Protein AF-A0A430BIL9-F1 (afdb_monomer_lite)

Structure (mmCIF, N/CA/C/O backbone):
data_AF-A0A430BIL9-F1
#
_entry.id   AF-A0A430BIL9-F1
#
loop_
_atom_site.group_PDB
_atom_site.id
_atom_site.type_symbol
_atom_site.label_atom_id
_atom_site.label_alt_id
_atom_site.label_comp_id
_atom_site.label_asym_id
_atom_site.label_entity_id
_atom_site.label_seq_id
_atom_site.pdbx_PDB_ins_code
_atom_site.Cartn_x
_atom_site.Cartn_y
_atom_site.Cartn_z
_atom_site.occupancy
_atom_site.B_iso_or_equiv
_atom_site.auth_seq_id
_atom_site.auth_comp_id
_atom_site.auth_asym_id
_atom_site.auth_atom_id
_atom_site.pdbx_PDB_model_num
ATOM 1 N N . MET A 1 1 ? -32.133 10.394 10.728 1.00 49.12 1 MET A N 1
ATOM 2 C CA . MET A 1 1 ? -31.495 11.342 11.664 1.00 49.12 1 MET A CA 1
ATOM 3 C C . MET A 1 1 ? -30.175 10.721 12.092 1.00 49.12 1 MET A C 1
ATOM 5 O O . MET A 1 1 ? -30.194 9.687 12.743 1.00 49.12 1 MET A O 1
ATOM 9 N N . VAL A 1 2 ? -29.055 11.244 11.590 1.00 48.09 2 VAL A N 1
ATOM 10 C CA . VAL A 1 2 ? -27.713 10.640 11.733 1.00 48.09 2 VAL A CA 1
ATOM 11 C C . VAL A 1 2 ? -27.031 11.103 13.033 1.00 48.09 2 VAL A C 1
ATOM 13 O O . VAL A 1 2 ? -26.170 10.407 13.558 1.00 48.09 2 VAL A O 1
ATOM 16 N N . GLU A 1 3 ? -27.486 12.216 13.622 1.00 38.22 3 GLU A N 1
ATOM 17 C CA . GLU A 1 3 ? -26.860 12.830 14.805 1.00 38.22 3 GLU A CA 1
ATOM 18 C C . GLU A 1 3 ? -27.062 12.043 16.112 1.00 38.22 3 GLU A C 1
ATOM 20 O O . GLU A 1 3 ? -26.228 12.127 17.008 1.00 38.22 3 GLU A O 1
ATOM 25 N N . GLY A 1 4 ? -28.112 11.221 16.222 1.00 45.34 4 GLY A N 1
ATOM 26 C CA . GLY A 1 4 ? -28.348 10.398 17.419 1.00 45.34 4 GLY A CA 1
ATOM 27 C C . GLY A 1 4 ? -27.495 9.124 17.488 1.00 45.34 4 GLY A C 1
ATOM 28 O O . GLY A 1 4 ? -27.175 8.656 18.575 1.00 45.34 4 GLY A O 1
ATOM 29 N N . ALA A 1 5 ? -27.095 8.571 16.337 1.00 49.19 5 ALA A N 1
ATOM 30 C CA . ALA A 1 5 ? -26.375 7.294 16.253 1.00 49.19 5 ALA A CA 1
ATOM 31 C C . ALA A 1 5 ? -24.854 7.425 16.469 1.00 49.19 5 ALA A C 1
ATOM 33 O O . ALA A 1 5 ? -24.168 6.425 16.657 1.00 49.19 5 ALA A O 1
ATOM 34 N N . LEU A 1 6 ? -24.332 8.655 16.433 1.00 51.66 6 LEU A N 1
ATOM 35 C CA . LEU A 1 6 ? -22.908 8.977 16.576 1.00 51.66 6 LEU A CA 1
ATOM 36 C C . LEU A 1 6 ? -22.601 9.765 17.856 1.00 51.66 6 LEU A C 1
ATOM 38 O O . LEU A 1 6 ? -21.456 10.164 18.065 1.00 51.66 6 LEU A O 1
ATOM 42 N N . HIS A 1 7 ? -23.597 9.995 18.719 1.00 68.50 7 HIS A N 1
ATOM 43 C CA . HIS A 1 7 ? -23.355 10.687 19.979 1.00 68.50 7 HIS A CA 1
ATOM 44 C C . HIS A 1 7 ? -22.424 9.829 20.859 1.00 68.50 7 HIS A C 1
ATOM 46 O O . HIS A 1 7 ? -22.706 8.639 21.039 1.00 68.50 7 HIS A O 1
ATOM 52 N N . PRO A 1 8 ? -21.337 10.387 21.429 1.00 62.31 8 PRO A N 1
ATOM 53 C CA . PRO A 1 8 ? -20.345 9.616 22.186 1.00 62.31 8 PRO A CA 1
ATOM 54 C C . PRO A 1 8 ? -20.953 8.766 23.307 1.00 62.31 8 PRO A C 1
ATOM 56 O O . PRO A 1 8 ? -20.526 7.641 23.550 1.00 62.31 8 PRO A O 1
ATOM 59 N N . GLU A 1 9 ? -22.003 9.278 23.945 1.00 66.62 9 GLU A N 1
ATOM 60 C CA . GLU A 1 9 ? -22.730 8.580 25.008 1.00 66.62 9 GLU A CA 1
ATOM 61 C C . GLU A 1 9 ? -23.534 7.375 24.496 1.00 66.62 9 GLU A C 1
ATOM 63 O O . GLU A 1 9 ? -23.560 6.328 25.144 1.00 66.62 9 GLU A O 1
ATOM 68 N N . ALA A 1 10 ? -24.130 7.479 23.303 1.00 72.69 10 ALA A N 1
ATOM 69 C CA . ALA A 1 10 ? -24.838 6.371 22.664 1.00 72.69 10 ALA A CA 1
ATOM 70 C C . ALA A 1 10 ? -23.858 5.264 22.240 1.00 72.69 10 ALA A C 1
ATOM 72 O O . ALA A 1 10 ? -24.112 4.081 22.468 1.00 72.69 10 ALA A O 1
ATOM 73 N N . LEU A 1 11 ? -22.692 5.647 21.710 1.00 67.62 11 LEU A N 1
ATOM 74 C CA . LEU A 1 11 ? -21.622 4.714 21.347 1.00 67.62 11 LEU A CA 1
ATOM 75 C C . LEU A 1 11 ? -21.013 4.017 22.575 1.00 67.62 11 LEU A C 1
ATOM 77 O O . LEU A 1 11 ? -20.744 2.817 22.527 1.00 67.62 11 LEU A O 1
ATOM 81 N N . ALA A 1 12 ? -20.852 4.729 23.694 1.00 72.19 12 ALA A N 1
ATOM 82 C CA . ALA A 1 12 ? -20.406 4.141 24.959 1.00 72.19 12 ALA A CA 1
ATOM 83 C C . ALA A 1 12 ? -21.422 3.135 25.531 1.00 72.19 12 ALA A C 1
ATOM 85 O O . ALA A 1 12 ? -21.031 2.127 26.125 1.00 72.19 12 ALA A O 1
ATOM 86 N N . GLY A 1 13 ? -22.722 3.383 25.333 1.00 76.44 13 GLY A N 1
ATOM 87 C CA . GLY A 1 13 ? -23.791 2.436 25.659 1.00 76.44 13 GLY A CA 1
ATOM 88 C C . GLY A 1 13 ? -23.660 1.124 24.889 1.00 76.44 13 GLY A C 1
ATOM 89 O O . GLY A 1 13 ? -23.559 0.064 25.505 1.00 76.44 13 GLY A O 1
ATOM 90 N N . VAL A 1 14 ? -23.544 1.209 23.562 1.00 77.50 14 VAL A N 1
ATOM 91 C CA . VAL A 1 14 ? -23.362 0.044 22.678 1.00 77.50 14 VAL A CA 1
ATOM 92 C C . VAL A 1 14 ? -22.088 -0.729 23.021 1.00 77.50 14 VAL A C 1
ATOM 94 O O . VAL A 1 14 ? -22.108 -1.957 23.091 1.00 77.50 14 VAL A O 1
ATOM 97 N N . ALA A 1 15 ? -20.980 -0.030 23.289 1.00 75.56 15 ALA A N 1
ATOM 98 C CA . ALA A 1 15 ? -19.722 -0.681 23.642 1.00 75.56 15 ALA A CA 1
ATOM 99 C C . ALA A 1 15 ? -19.831 -1.491 24.943 1.00 75.56 15 ALA A C 1
ATOM 101 O O . ALA A 1 15 ? -19.320 -2.606 25.030 1.00 75.56 15 ALA A O 1
ATOM 102 N N . ARG A 1 16 ? -20.537 -0.951 25.942 1.00 75.81 16 ARG A N 1
ATOM 103 C CA . ARG A 1 16 ? -20.774 -1.612 27.231 1.00 75.81 16 ARG A CA 1
ATOM 104 C C . ARG A 1 16 ? -21.700 -2.823 27.101 1.00 75.81 16 ARG A C 1
ATOM 106 O O . ARG A 1 16 ? -21.449 -3.835 27.748 1.00 75.81 16 ARG A O 1
ATOM 113 N N . GLU A 1 17 ? -22.727 -2.745 26.260 1.00 81.31 17 GLU A N 1
ATOM 114 C CA . GLU A 1 17 ? -23.640 -3.864 25.978 1.00 81.31 17 GLU A CA 1
ATOM 115 C C . GLU A 1 17 ? -22.965 -4.986 25.174 1.00 81.31 17 GLU A C 1
ATOM 117 O O . GLU A 1 17 ? -23.207 -6.163 25.433 1.00 81.31 17 GLU A O 1
ATOM 122 N N . GLY A 1 18 ? -22.058 -4.639 24.255 1.00 78.69 18 GLY A N 1
ATOM 123 C CA . GLY A 1 18 ? -21.275 -5.589 23.456 1.00 78.69 18 GLY A CA 1
ATOM 124 C C . GLY A 1 18 ? -20.126 -6.279 24.207 1.00 78.69 18 GLY A C 1
ATOM 125 O O . GLY A 1 18 ? -19.435 -7.130 23.639 1.00 78.69 18 GLY A O 1
ATOM 126 N N . GLY A 1 19 ? -19.904 -5.934 25.478 1.00 80.25 19 GLY A N 1
ATOM 127 C CA . GLY A 1 19 ? -18.901 -6.557 26.337 1.00 80.25 19 GLY A CA 1
ATOM 128 C C . GLY A 1 19 ? -17.451 -6.248 25.943 1.00 80.25 19 GLY A C 1
ATOM 129 O O . GLY A 1 19 ? -17.152 -5.314 25.201 1.00 80.25 19 GLY A O 1
ATOM 130 N N . ALA A 1 20 ? -16.512 -7.043 26.465 1.00 74.56 20 ALA A N 1
ATOM 131 C CA . ALA A 1 20 ? -15.078 -6.733 26.417 1.00 74.56 20 ALA A CA 1
ATOM 132 C C . ALA A 1 20 ? -14.517 -6.528 24.995 1.00 74.56 20 ALA A C 1
ATOM 134 O O . ALA A 1 20 ? -13.673 -5.660 24.790 1.00 74.56 20 ALA A O 1
ATOM 135 N N . ALA A 1 21 ? -15.004 -7.279 24.001 1.00 70.94 21 ALA A N 1
ATOM 136 C CA . ALA A 1 21 ? -14.563 -7.135 22.612 1.00 70.94 21 ALA A CA 1
ATOM 137 C C . ALA A 1 21 ? -14.924 -5.758 22.024 1.00 70.94 21 ALA A C 1
ATOM 139 O O . ALA A 1 21 ? -14.111 -5.140 21.340 1.00 70.94 21 ALA A O 1
ATOM 140 N N . TRP A 1 22 ? -16.116 -5.251 22.340 1.00 72.94 22 TRP A N 1
ATOM 141 C CA . TRP A 1 22 ? -16.588 -3.950 21.870 1.00 72.94 22 TRP A CA 1
ATOM 142 C C . TRP A 1 22 ? -15.951 -2.783 22.627 1.00 72.94 22 TRP A C 1
ATOM 144 O O . TRP A 1 22 ? -15.640 -1.759 22.020 1.00 72.94 22 TRP A O 1
ATOM 154 N N . ILE A 1 23 ? -15.680 -2.954 23.922 1.00 72.12 23 ILE A N 1
ATOM 155 C CA . ILE A 1 23 ? -14.921 -1.983 24.726 1.00 72.12 23 ILE A CA 1
ATOM 156 C C . ILE A 1 23 ? -13.491 -1.840 24.187 1.00 72.12 23 ILE A C 1
ATOM 158 O O . ILE A 1 23 ? -13.017 -0.723 23.984 1.00 72.12 23 ILE A O 1
ATOM 162 N N . ASN A 1 24 ? -12.823 -2.959 23.891 1.00 67.44 24 ASN A N 1
ATOM 163 C CA . ASN A 1 24 ? -11.470 -2.948 23.332 1.00 67.44 24 ASN A CA 1
ATOM 164 C C . ASN A 1 24 ? -11.437 -2.314 21.936 1.00 67.44 24 ASN A C 1
ATOM 166 O O . ASN A 1 24 ? -10.560 -1.500 21.655 1.00 67.44 24 ASN A O 1
ATOM 170 N N . HIS A 1 25 ? -12.422 -2.621 21.090 1.00 67.19 25 HIS A N 1
ATOM 171 C CA . HIS A 1 25 ? -12.555 -1.996 19.776 1.00 67.19 25 HIS A CA 1
ATOM 172 C C . HIS A 1 25 ? -12.765 -0.474 19.865 1.00 67.19 25 HIS A C 1
ATOM 174 O O . HIS A 1 25 ? -12.150 0.286 19.115 1.00 67.19 25 HIS A O 1
ATOM 180 N N . ALA A 1 26 ? -13.597 -0.008 20.803 1.00 62.94 26 ALA A N 1
ATOM 181 C CA . ALA A 1 26 ? -13.811 1.419 21.036 1.00 62.94 26 ALA A CA 1
ATOM 182 C C . ALA A 1 26 ? -12.525 2.125 21.502 1.00 62.94 26 ALA A C 1
ATOM 184 O O . ALA A 1 26 ? -12.219 3.219 21.025 1.00 62.94 26 ALA A O 1
ATOM 185 N N . ALA A 1 27 ? -11.741 1.486 22.376 1.00 59.69 27 ALA A N 1
ATOM 186 C CA . ALA A 1 27 ? -10.452 2.004 22.831 1.00 59.69 27 ALA A CA 1
ATOM 187 C C . ALA A 1 27 ? -9.410 2.071 21.697 1.00 59.69 27 ALA A C 1
ATOM 189 O O . ALA A 1 27 ? -8.715 3.077 21.562 1.00 59.69 27 ALA A O 1
ATOM 190 N N . GLU A 1 28 ? -9.340 1.047 20.841 1.00 58.66 28 GLU A N 1
ATOM 191 C CA . GLU A 1 28 ? -8.460 1.016 19.664 1.00 58.66 28 GLU A CA 1
ATOM 192 C C . GLU A 1 28 ? -8.817 2.125 18.660 1.00 58.66 28 GLU A C 1
ATOM 194 O O . GLU A 1 28 ? -7.944 2.863 18.197 1.00 58.66 28 GLU A O 1
ATOM 199 N N . ARG A 1 29 ? -10.114 2.315 18.382 1.00 57.62 29 ARG A N 1
ATOM 200 C CA . ARG A 1 29 ? -10.610 3.405 17.527 1.00 57.62 29 ARG A CA 1
ATOM 201 C C . ARG A 1 29 ? -10.299 4.783 18.110 1.00 57.62 29 ARG A C 1
ATOM 203 O O . ARG A 1 29 ? -9.867 5.655 17.364 1.00 57.62 29 ARG A O 1
ATOM 210 N N . ALA A 1 30 ? -10.486 4.985 19.416 1.00 56.97 30 ALA A N 1
ATOM 211 C CA . ALA A 1 30 ? -10.179 6.252 20.085 1.00 56.97 30 ALA A CA 1
ATOM 212 C C . ALA A 1 30 ? -8.671 6.569 20.087 1.00 56.97 30 ALA A C 1
ATOM 214 O O . ALA A 1 30 ? -8.286 7.719 19.870 1.00 56.97 30 ALA A O 1
ATOM 215 N N . GLY A 1 31 ? -7.820 5.552 20.265 1.00 41.56 31 GLY A N 1
ATOM 216 C CA . GLY A 1 31 ? -6.366 5.678 20.144 1.00 41.56 31 GL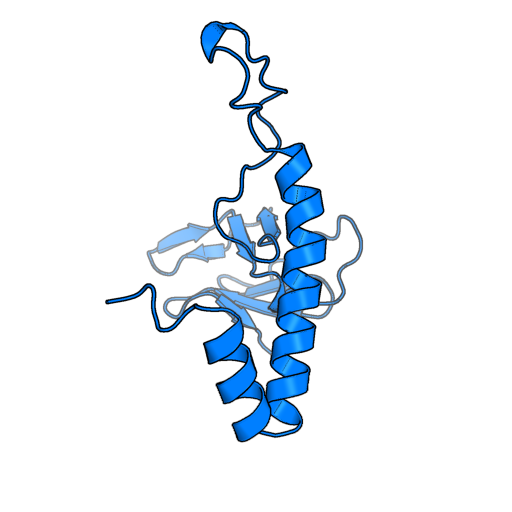Y A CA 1
ATOM 217 C C . GLY A 1 31 ? -5.916 6.062 18.730 1.00 41.56 31 GLY A C 1
ATOM 218 O O . GLY A 1 31 ? -5.054 6.929 18.581 1.00 41.56 31 GLY A O 1
ATOM 219 N N . GLY A 1 32 ? -6.551 5.492 17.698 1.00 41.06 32 GLY A N 1
ATOM 220 C CA . GLY A 1 32 ? -6.350 5.884 16.298 1.00 41.06 32 GLY A CA 1
ATOM 221 C C . GLY A 1 32 ? -6.717 7.348 16.037 1.00 41.06 32 GLY A C 1
ATOM 222 O O . GLY A 1 32 ? -5.892 8.104 15.529 1.00 41.06 32 GLY A O 1
ATOM 223 N N . THR A 1 33 ? -7.895 7.783 16.496 1.00 46.34 33 THR A N 1
ATOM 224 C CA . THR A 1 33 ? -8.385 9.164 16.332 1.00 46.34 33 THR A CA 1
ATOM 225 C C . THR A 1 33 ? -7.455 10.209 16.969 1.00 46.34 33 THR A C 1
ATOM 227 O O . THR A 1 33 ? -7.269 11.294 16.416 1.00 46.34 33 THR A O 1
ATOM 230 N N . LEU A 1 34 ? -6.837 9.907 18.118 1.00 33.81 34 LEU A N 1
ATOM 231 C CA . LEU A 1 34 ? -5.900 10.821 18.791 1.00 33.81 34 LEU A CA 1
ATOM 232 C C . LEU A 1 34 ? -4.558 10.948 18.049 1.00 33.81 34 LEU A C 1
ATOM 234 O O . LEU A 1 34 ? -4.021 12.052 17.950 1.00 33.81 34 LEU A O 1
ATOM 238 N N . ALA A 1 35 ? -4.038 9.852 17.489 1.00 34.47 35 ALA A N 1
ATOM 239 C CA . ALA A 1 35 ? -2.836 9.882 16.653 1.00 34.47 35 ALA A CA 1
ATOM 240 C C . ALA A 1 35 ? -3.088 10.595 15.306 1.00 34.47 35 ALA A C 1
ATOM 242 O O . ALA A 1 35 ? -2.243 11.348 14.820 1.00 34.47 35 ALA A O 1
ATOM 243 N N . GLU A 1 36 ? -4.283 10.425 14.736 1.00 40.56 36 GLU A N 1
ATOM 244 C CA . GLU A 1 36 ? -4.730 11.075 13.499 1.00 40.56 36 GLU A CA 1
ATOM 245 C C . GLU A 1 36 ? -4.973 12.587 13.683 1.00 40.56 36 GLU A C 1
ATOM 247 O O . GLU A 1 36 ? -4.624 13.378 12.805 1.00 40.56 36 GLU A O 1
ATOM 252 N N . GLY A 1 37 ? -5.474 13.021 14.847 1.00 38.62 37 GLY A N 1
ATOM 253 C CA . GLY A 1 37 ? -5.669 14.440 15.179 1.00 38.62 37 GLY A CA 1
ATOM 254 C C . GLY A 1 37 ? -4.370 15.258 15.228 1.00 38.62 37 GLY A C 1
ATOM 255 O O . GLY A 1 37 ? -4.348 16.427 14.827 1.00 38.62 37 GLY A O 1
ATOM 256 N N . GLN A 1 38 ? -3.253 14.644 15.632 1.00 38.75 38 GLN A N 1
ATOM 257 C CA . GLN A 1 38 ? -1.943 15.305 15.621 1.00 38.75 38 GLN A CA 1
ATOM 258 C C . GLN A 1 38 ? -1.380 15.472 14.200 1.00 38.75 38 GLN A C 1
ATOM 260 O O . GLN A 1 38 ? -0.739 16.485 13.913 1.00 38.75 38 GLN A O 1
ATOM 265 N N . ALA A 1 39 ? -1.662 14.532 13.292 1.00 39.78 39 ALA A N 1
ATOM 266 C CA . ALA A 1 39 ? -1.302 14.649 11.878 1.00 39.78 39 ALA A CA 1
ATOM 267 C C . ALA A 1 39 ? -2.194 15.663 11.137 1.00 39.78 39 ALA A C 1
ATOM 269 O O . ALA A 1 39 ? -1.693 16.452 10.336 1.00 39.78 39 ALA A O 1
ATOM 270 N N . ALA A 1 40 ? -3.493 15.705 11.452 1.00 41.66 40 ALA A N 1
ATOM 271 C CA . ALA A 1 40 ? -4.438 16.666 10.884 1.00 41.66 40 ALA A CA 1
ATOM 272 C C . ALA A 1 40 ? -4.091 18.117 11.255 1.00 41.66 40 ALA A C 1
ATOM 274 O O . ALA A 1 40 ? -4.160 18.993 10.400 1.00 41.66 40 ALA A O 1
ATOM 275 N N . THR A 1 41 ? -3.630 18.369 12.486 1.00 47.94 41 THR A N 1
ATOM 276 C CA . THR A 1 41 ? -3.211 19.716 12.930 1.00 47.94 41 THR A CA 1
ATOM 277 C C . THR A 1 41 ? -2.047 20.285 12.103 1.00 47.94 41 THR A C 1
ATOM 279 O O . THR A 1 41 ? -1.925 21.499 11.989 1.00 47.94 41 THR A O 1
ATOM 282 N N . ARG A 1 42 ? -1.213 19.440 11.476 1.00 47.75 42 ARG A N 1
ATOM 283 C CA . ARG A 1 42 ? -0.108 19.892 10.606 1.00 47.75 42 ARG A CA 1
ATOM 284 C C . ARG A 1 42 ? -0.543 20.287 9.190 1.00 47.75 42 ARG A C 1
ATOM 286 O O . ARG A 1 42 ? 0.189 21.016 8.535 1.00 47.75 42 ARG A O 1
ATOM 293 N N . ILE A 1 43 ? -1.714 19.831 8.740 1.00 50.06 43 ILE A N 1
ATOM 294 C CA . ILE A 1 43 ? -2.260 20.074 7.388 1.00 50.06 43 ILE A CA 1
ATOM 295 C C . ILE A 1 43 ? -3.493 21.005 7.446 1.00 50.06 43 ILE A C 1
ATOM 297 O O . ILE A 1 43 ? -3.970 21.494 6.422 1.00 50.06 43 ILE A O 1
ATOM 301 N N . ALA A 1 44 ? -4.031 21.263 8.641 1.00 55.72 44 ALA A N 1
ATOM 302 C CA . ALA A 1 44 ? -5.226 22.071 8.837 1.00 55.72 44 ALA A CA 1
ATOM 303 C C . ALA A 1 44 ? -4.980 23.552 8.511 1.00 55.72 44 ALA A C 1
ATOM 305 O O . ALA A 1 44 ? -4.021 24.165 8.976 1.00 55.72 44 ALA A O 1
ATOM 306 N N . LEU A 1 45 ? -5.897 24.134 7.736 1.00 59.66 45 LEU A N 1
ATOM 307 C CA . LEU A 1 45 ? -5.932 25.572 7.488 1.00 59.66 45 LEU A CA 1
ATOM 308 C C . LEU A 1 45 ? -6.332 26.300 8.774 1.00 59.66 45 LEU A C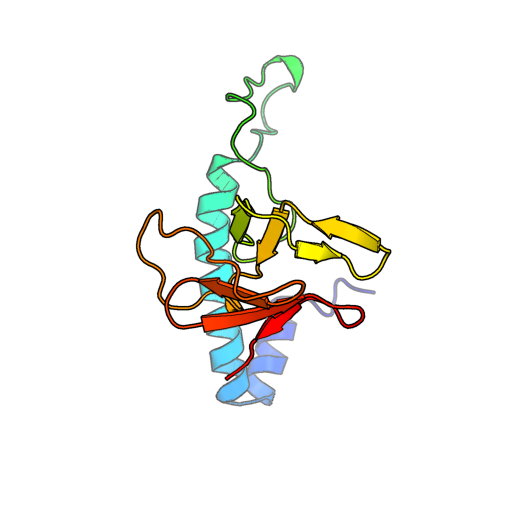 1
ATOM 310 O O . LEU A 1 45 ? -7.314 25.927 9.419 1.00 59.66 45 LEU A O 1
ATOM 314 N N . ASP A 1 46 ? -5.615 27.370 9.113 1.00 65.50 46 ASP A N 1
ATOM 315 C CA . ASP A 1 46 ? -6.031 28.281 10.176 1.00 65.50 46 ASP A CA 1
ATOM 316 C C . ASP A 1 46 ? -7.225 29.121 9.701 1.00 65.50 46 ASP A C 1
ATOM 318 O O . ASP A 1 46 ? -7.083 30.172 9.075 1.00 65.50 46 ASP A O 1
ATOM 322 N N . LEU A 1 47 ? -8.431 28.637 9.998 1.00 69.12 47 LEU A N 1
ATOM 323 C CA . LEU A 1 47 ? -9.686 29.289 9.616 1.00 69.12 47 LEU A CA 1
ATOM 324 C C . LEU A 1 47 ? -9.961 30.585 10.398 1.00 69.12 47 LEU A C 1
ATOM 326 O O . LEU A 1 47 ? -10.946 31.264 10.105 1.00 69.12 47 LEU A O 1
ATOM 330 N N . SER A 1 48 ? -9.119 30.944 11.377 1.00 70.38 48 SER A N 1
ATOM 331 C CA . SER A 1 48 ? -9.199 32.247 12.049 1.00 70.38 48 SER A CA 1
ATOM 332 C C . SER A 1 48 ? -8.616 33.386 11.199 1.00 70.38 48 SER A C 1
ATOM 334 O O . SER A 1 48 ? -8.865 34.560 11.482 1.00 70.38 48 SER A O 1
ATOM 336 N N . GLN A 1 49 ? -7.890 33.058 10.124 1.00 69.50 49 GLN A N 1
ATOM 337 C CA . GLN A 1 49 ? -7.284 34.018 9.204 1.00 69.50 49 GLN A CA 1
ATOM 338 C C . GLN A 1 49 ? -8.071 34.134 7.894 1.00 69.50 49 GLN A C 1
ATOM 340 O O . GLN A 1 49 ? -8.809 33.238 7.483 1.00 69.50 49 GLN A O 1
ATOM 345 N N . ARG A 1 50 ? -7.907 35.263 7.194 1.00 71.75 50 ARG A N 1
ATOM 346 C CA . ARG A 1 50 ? -8.497 35.432 5.860 1.00 71.75 50 ARG A CA 1
ATOM 347 C C . ARG A 1 50 ? -7.809 34.483 4.886 1.00 71.75 50 ARG A C 1
ATOM 349 O O . ARG A 1 50 ? -6.590 34.394 4.860 1.00 71.75 50 ARG A O 1
ATOM 356 N N . PHE A 1 51 ? -8.580 33.850 4.007 1.00 68.94 51 PHE A N 1
ATOM 357 C CA . PHE A 1 51 ? -8.036 32.918 3.014 1.00 68.94 51 PHE A CA 1
ATOM 358 C C . PHE A 1 51 ? -6.894 33.524 2.174 1.00 68.94 51 PHE A C 1
ATOM 360 O O . PHE A 1 51 ? -5.908 32.859 1.884 1.00 68.94 51 PHE A O 1
ATOM 367 N N . THR A 1 52 ? -6.984 34.817 1.847 1.00 76.19 52 THR A N 1
ATOM 368 C CA . THR A 1 52 ? -5.968 35.559 1.080 1.00 76.19 52 THR A CA 1
ATOM 369 C C . THR A 1 52 ? -4.654 35.793 1.826 1.00 76.19 52 THR A C 1
ATOM 371 O O . THR A 1 52 ? -3.702 36.270 1.218 1.00 76.19 52 THR A O 1
ATOM 374 N N . THR A 1 53 ? -4.605 35.541 3.135 1.00 75.00 53 THR A N 1
ATOM 375 C CA . THR A 1 53 ? -3.399 35.692 3.962 1.00 75.00 53 THR A CA 1
ATOM 376 C C . THR A 1 53 ? -2.783 34.349 4.347 1.00 75.00 53 THR A C 1
ATOM 378 O O . THR A 1 53 ? -1.747 34.335 5.003 1.00 75.00 53 THR A O 1
ATOM 381 N N . LEU A 1 54 ? -3.397 33.229 3.946 1.00 71.94 54 LEU A N 1
ATOM 382 C CA . LEU A 1 54 ? -2.864 31.894 4.196 1.00 71.94 54 LEU A CA 1
ATOM 383 C C . LEU A 1 54 ? -1.665 31.623 3.282 1.00 71.94 54 LEU A C 1
ATOM 385 O O . LEU A 1 54 ? -1.719 31.856 2.074 1.00 71.94 54 LEU A O 1
ATOM 389 N N . VAL A 1 55 ? -0.591 31.095 3.865 1.00 66.44 55 VAL A N 1
ATOM 390 C CA . VAL A 1 55 ? 0.584 30.610 3.135 1.00 66.44 55 VAL A CA 1
ATOM 391 C C . VAL A 1 55 ? 0.495 29.090 3.076 1.00 66.44 55 VAL A C 1
ATOM 393 O O . VAL A 1 55 ? 0.509 28.424 4.108 1.00 66.44 55 VAL A O 1
ATOM 396 N N . PHE A 1 56 ? 0.382 28.542 1.869 1.00 63.16 56 PHE A N 1
ATOM 397 C CA . PHE A 1 56 ? 0.386 27.099 1.643 1.00 63.16 56 PHE A CA 1
ATOM 398 C C . PHE A 1 56 ? 1.843 26.630 1.499 1.00 63.16 56 PHE A C 1
ATOM 400 O O . PHE A 1 56 ? 2.603 27.230 0.740 1.00 63.16 56 PHE A O 1
ATOM 407 N N . GLY A 1 57 ? 2.246 25.589 2.237 1.00 59.78 57 GLY A N 1
ATOM 408 C CA . GLY A 1 57 ? 3.548 24.936 2.037 1.00 59.78 57 GLY A CA 1
ATOM 409 C C . GLY A 1 57 ? 3.663 24.315 0.637 1.00 59.78 57 GLY A C 1
ATOM 410 O O . GLY A 1 57 ? 2.658 24.196 -0.067 1.00 59.78 57 GLY A O 1
ATOM 411 N N . GLU A 1 58 ? 4.874 23.928 0.212 1.00 54.31 58 GLU A N 1
ATOM 412 C CA . GLU A 1 58 ? 5.068 23.298 -1.102 1.00 54.31 58 GLU A CA 1
ATOM 413 C C . GLU A 1 58 ? 4.102 22.123 -1.309 1.00 54.31 58 GLU A C 1
ATOM 415 O O . GLU A 1 58 ? 3.886 21.299 -0.416 1.00 54.31 58 GLU A O 1
ATOM 420 N N . ALA A 1 59 ? 3.507 22.069 -2.504 1.00 46.59 59 ALA A N 1
ATOM 421 C CA . ALA A 1 59 ? 2.517 21.082 -2.918 1.00 46.59 59 ALA A CA 1
ATOM 422 C C . ALA A 1 59 ? 3.146 19.680 -3.052 1.00 46.59 59 ALA A C 1
ATOM 424 O O . ALA A 1 59 ? 3.350 19.171 -4.149 1.00 46.59 59 ALA A O 1
ATOM 425 N N . GLY A 1 60 ? 3.486 19.067 -1.922 1.00 47.62 60 GLY A N 1
ATOM 426 C CA . GLY A 1 60 ? 4.079 17.733 -1.833 1.00 47.62 60 GLY A CA 1
ATOM 427 C C . GLY A 1 60 ? 3.517 16.893 -0.688 1.00 47.62 60 GLY A C 1
ATOM 428 O O . GLY A 1 60 ? 3.560 15.665 -0.750 1.00 47.62 60 GLY A O 1
ATOM 429 N N . GLU A 1 61 ? 2.913 17.511 0.330 1.00 46.84 61 GLU A N 1
ATOM 430 C CA . GLU A 1 61 ? 2.180 16.754 1.340 1.00 46.84 61 GLU A CA 1
ATOM 431 C C . GLU A 1 61 ? 0.791 16.405 0.809 1.00 46.84 61 GLU A C 1
ATOM 433 O O . GLU A 1 61 ? -0.121 17.227 0.768 1.00 46.84 61 GLU A O 1
ATOM 438 N N . ALA A 1 62 ? 0.638 15.152 0.377 1.00 48.94 62 ALA A N 1
ATOM 439 C CA . ALA A 1 62 ? -0.645 14.586 -0.008 1.00 48.94 62 ALA A CA 1
ATOM 440 C C . ALA A 1 62 ? -1.665 14.779 1.128 1.00 48.94 62 ALA A C 1
ATOM 442 O O . ALA A 1 62 ? -1.654 14.047 2.127 1.00 48.94 62 ALA A O 1
ATOM 443 N N . ALA A 1 63 ? -2.550 15.763 0.965 1.00 46.28 63 ALA A N 1
ATOM 444 C CA . ALA A 1 63 ? -3.724 15.960 1.798 1.00 46.28 63 ALA A CA 1
ATOM 445 C C . ALA A 1 63 ? -4.671 14.772 1.570 1.00 46.28 63 ALA A C 1
ATOM 447 O O . ALA A 1 63 ? -5.533 14.781 0.692 1.00 46.28 63 ALA A O 1
ATOM 448 N N . ALA A 1 64 ? -4.453 13.689 2.314 1.00 46.50 64 ALA A N 1
ATOM 449 C CA . ALA A 1 64 ? -5.293 12.507 2.253 1.00 46.50 64 ALA A CA 1
ATOM 450 C C . ALA A 1 64 ? -6.605 12.816 2.981 1.00 46.50 64 ALA A C 1
ATOM 452 O O . ALA A 1 64 ? -6.653 12.886 4.204 1.00 46.50 64 ALA A O 1
ATOM 453 N N . THR A 1 65 ? -7.683 13.007 2.223 1.00 45.75 65 THR A N 1
ATOM 454 C CA . THR A 1 65 ? -9.033 13.272 2.751 1.00 45.75 65 THR A CA 1
ATOM 455 C C . THR A 1 65 ? -9.742 12.011 3.261 1.00 45.75 65 THR A C 1
ATOM 457 O O . THR A 1 65 ? -10.898 12.076 3.675 1.00 45.75 65 THR A O 1
ATOM 460 N N . ARG A 1 66 ? -9.064 10.854 3.256 1.00 42.56 66 ARG A N 1
ATOM 461 C CA . ARG A 1 66 ? -9.536 9.608 3.872 1.00 42.56 66 ARG A CA 1
ATOM 462 C C . ARG A 1 66 ? -8.625 9.236 5.037 1.00 42.56 66 ARG A C 1
ATOM 464 O O . ARG A 1 66 ? -7.436 9.002 4.843 1.00 42.56 66 ARG A O 1
ATOM 471 N N . LEU A 1 67 ? -9.216 9.180 6.226 1.00 42.16 67 LEU A N 1
ATOM 472 C CA . LEU A 1 67 ? -8.601 8.684 7.454 1.00 42.16 67 LEU A CA 1
ATOM 473 C C . LEU A 1 67 ? -8.277 7.187 7.271 1.00 42.16 67 LEU A C 1
ATOM 475 O O . LEU A 1 67 ? -9.183 6.359 7.166 1.00 42.16 67 LEU A O 1
ATOM 479 N N . GLY A 1 68 ? -6.995 6.854 7.131 1.00 49.50 68 GLY A N 1
ATOM 480 C CA . GLY A 1 68 ? -6.501 5.495 6.913 1.00 49.50 68 GLY A CA 1
ATOM 481 C C . GLY A 1 68 ? -5.005 5.482 6.598 1.00 49.50 68 GLY A C 1
ATOM 482 O O . GLY A 1 68 ? -4.458 6.468 6.102 1.00 49.50 68 GLY A O 1
ATOM 483 N N . ALA A 1 69 ? -4.328 4.373 6.910 1.00 52.91 69 ALA A N 1
ATOM 484 C CA . ALA A 1 69 ? -2.913 4.197 6.590 1.00 52.91 69 ALA A CA 1
ATOM 485 C C . ALA A 1 69 ? -2.686 4.399 5.082 1.00 52.91 69 ALA A C 1
ATOM 487 O O . ALA A 1 69 ? -3.399 3.815 4.267 1.00 52.91 69 ALA A O 1
ATOM 488 N N . ARG A 1 70 ? -1.724 5.261 4.726 1.00 63.44 70 ARG A N 1
ATOM 489 C CA . ARG A 1 70 ? -1.449 5.636 3.332 1.00 63.44 70 ARG A CA 1
ATOM 490 C C . ARG A 1 70 ? -1.075 4.391 2.522 1.00 63.44 70 ARG A C 1
ATOM 492 O O . ARG A 1 70 ? -0.161 3.666 2.909 1.00 63.44 70 ARG A O 1
ATOM 499 N N . ASP A 1 71 ? -1.770 4.168 1.408 1.00 72.12 71 ASP A N 1
ATOM 500 C CA . ASP A 1 71 ? -1.402 3.133 0.442 1.00 72.12 71 ASP A CA 1
ATOM 501 C C . ASP A 1 71 ? 0.027 3.381 -0.062 1.00 72.12 71 ASP A C 1
ATOM 503 O O . ASP A 1 71 ? 0.423 4.521 -0.330 1.00 72.12 71 ASP A O 1
ATOM 507 N N . LEU A 1 72 ? 0.807 2.309 -0.193 1.00 78.12 72 LEU A N 1
ATOM 508 C CA . LEU A 1 72 ? 2.149 2.364 -0.754 1.00 78.12 72 LEU A CA 1
ATOM 509 C C . LEU A 1 72 ? 2.040 2.395 -2.278 1.00 78.12 72 LEU A C 1
ATOM 511 O O . LEU A 1 72 ? 1.592 1.431 -2.897 1.00 78.12 72 LEU A O 1
ATOM 515 N N . LEU A 1 73 ? 2.453 3.501 -2.892 1.00 82.19 73 LEU A N 1
ATOM 516 C CA . LEU A 1 73 ? 2.495 3.623 -4.343 1.00 82.19 73 LEU A CA 1
ATOM 517 C C . LEU A 1 73 ? 3.801 3.016 -4.865 1.00 82.19 73 LEU A C 1
ATOM 519 O O . LEU A 1 73 ? 4.878 3.549 -4.618 1.00 82.19 73 LEU A O 1
ATOM 523 N N . LEU A 1 74 ? 3.692 1.885 -5.556 1.00 83.56 74 LEU A N 1
ATOM 524 C CA . LEU A 1 74 ? 4.818 1.141 -6.106 1.00 83.56 74 LEU A CA 1
ATOM 525 C C . LEU A 1 74 ? 5.010 1.493 -7.574 1.00 83.56 74 LEU A C 1
ATOM 527 O O . LEU A 1 74 ? 4.097 1.280 -8.374 1.00 83.56 74 LEU A O 1
ATOM 531 N N . ASP A 1 75 ? 6.200 1.966 -7.929 1.00 86.06 75 ASP A N 1
ATOM 532 C CA . ASP A 1 75 ? 6.642 2.038 -9.318 1.00 86.06 75 ASP A CA 1
ATOM 533 C C . ASP A 1 75 ? 7.208 0.675 -9.747 1.00 86.06 75 ASP A C 1
ATOM 535 O O . ASP A 1 75 ? 8.004 0.060 -9.039 1.00 86.06 75 ASP A O 1
ATOM 539 N N . LEU A 1 76 ? 6.764 0.185 -10.904 1.00 84.69 76 LEU A N 1
ATOM 540 C CA . LEU A 1 76 ? 7.203 -1.073 -11.499 1.00 84.69 76 LEU A CA 1
ATOM 541 C C . LEU A 1 76 ? 8.196 -0.758 -12.618 1.00 84.69 76 LEU A C 1
ATOM 543 O O . LEU A 1 76 ? 7.786 -0.346 -13.704 1.00 84.69 76 LEU A O 1
ATOM 547 N N . GLU A 1 77 ? 9.491 -0.980 -12.373 1.00 84.06 77 GLU A N 1
ATOM 548 C CA . GLU A 1 77 ? 10.534 -0.776 -13.395 1.00 84.06 77 GLU A CA 1
ATOM 549 C C . GLU A 1 77 ? 10.262 -1.606 -14.651 1.00 84.06 77 GLU A C 1
ATOM 551 O O . GLU A 1 77 ? 10.420 -1.136 -15.776 1.00 84.06 77 GLU A O 1
ATOM 556 N N . THR A 1 78 ? 9.804 -2.844 -14.452 1.00 87.50 78 THR A N 1
ATOM 557 C CA . THR A 1 78 ? 9.300 -3.685 -15.533 1.00 87.50 78 THR A CA 1
ATOM 558 C C . THR A 1 78 ? 7.774 -3.765 -15.444 1.00 87.50 78 THR A C 1
ATOM 560 O O . THR A 1 78 ? 7.267 -4.316 -14.463 1.00 87.50 78 THR A O 1
ATOM 563 N N . PRO A 1 79 ? 7.029 -3.272 -16.453 1.00 89.81 79 PRO A N 1
ATOM 564 C CA . PRO A 1 79 ? 5.573 -3.243 -16.397 1.00 89.81 79 PRO A CA 1
ATOM 565 C C . PRO A 1 79 ? 4.949 -4.641 -16.337 1.00 89.81 79 PRO A C 1
ATOM 567 O O . PRO A 1 79 ? 5.460 -5.592 -16.933 1.00 89.81 79 PRO A O 1
ATOM 570 N N . LEU A 1 80 ? 3.794 -4.737 -15.679 1.00 91.12 80 LEU A N 1
ATOM 571 C CA . LEU A 1 80 ? 2.916 -5.908 -15.748 1.00 91.12 80 LEU A CA 1
ATOM 572 C C . LEU A 1 80 ? 1.927 -5.766 -16.908 1.00 91.12 80 LEU A C 1
ATOM 574 O O . LEU A 1 80 ? 1.565 -4.655 -17.304 1.00 91.12 80 LEU A O 1
ATOM 578 N N . ALA A 1 81 ? 1.433 -6.884 -17.425 1.00 89.00 81 ALA A N 1
ATOM 579 C CA . ALA A 1 81 ? 0.269 -6.896 -18.291 1.00 89.00 81 ALA A CA 1
ATOM 580 C C . ALA A 1 81 ? -0.978 -6.595 -17.448 1.00 89.00 81 ALA A C 1
ATOM 582 O O . ALA A 1 81 ? -1.358 -7.353 -16.555 1.00 89.00 81 ALA A O 1
ATOM 583 N N . GLY A 1 82 ? -1.624 -5.466 -17.717 1.00 80.62 82 GLY A N 1
ATOM 584 C CA . GLY A 1 82 ? -2.875 -5.116 -17.065 1.00 80.62 82 GLY A CA 1
ATOM 585 C C . GLY A 1 82 ? -4.035 -5.963 -17.577 1.00 80.62 82 GLY A C 1
ATOM 586 O O . GLY A 1 82 ? -4.027 -6.403 -18.731 1.00 80.62 82 GLY A O 1
ATOM 587 N N . PRO A 1 83 ? -5.086 -6.133 -16.760 1.00 76.62 83 PRO A N 1
ATOM 588 C CA . PRO A 1 83 ? -6.230 -6.982 -17.094 1.00 76.62 83 PRO A CA 1
ATOM 589 C C . PRO A 1 83 ? -7.019 -6.525 -18.328 1.00 76.62 83 PRO A C 1
ATOM 591 O O . PRO A 1 83 ? -7.786 -7.297 -18.890 1.00 76.62 83 PRO A O 1
ATOM 594 N N . PHE A 1 84 ? -6.811 -5.283 -18.771 1.00 81.50 84 PHE A N 1
ATOM 595 C CA . PHE A 1 84 ? -7.463 -4.687 -19.939 1.00 81.50 84 PHE A CA 1
ATOM 596 C C . PHE A 1 84 ? -6.499 -4.490 -21.123 1.00 81.50 84 PHE A C 1
ATOM 598 O O . PHE A 1 84 ? -6.697 -3.597 -21.945 1.00 81.50 84 PHE A O 1
ATOM 605 N N . GLY A 1 85 ? -5.412 -5.269 -21.187 1.00 80.50 85 GLY A N 1
ATOM 606 C CA . GLY A 1 85 ? -4.442 -5.226 -22.291 1.00 80.50 85 GLY A CA 1
ATOM 607 C C . GLY A 1 85 ? -3.544 -3.982 -22.307 1.00 80.50 85 GLY A C 1
ATOM 608 O O . GLY A 1 85 ? -2.900 -3.690 -23.312 1.00 80.50 85 GLY A O 1
ATOM 609 N N . ARG A 1 86 ? -3.499 -3.224 -21.205 1.00 86.06 86 ARG A N 1
ATOM 610 C CA . ARG A 1 86 ? -2.618 -2.061 -21.021 1.00 86.06 86 ARG A CA 1
ATOM 611 C C . ARG A 1 86 ? -1.525 -2.390 -20.019 1.00 86.06 86 ARG A C 1
ATOM 613 O O . ARG A 1 86 ? -1.810 -3.006 -19.002 1.00 86.06 86 ARG A O 1
ATOM 620 N N . ALA A 1 87 ? -0.298 -1.962 -20.289 1.00 91.31 87 ALA A N 1
ATOM 621 C CA . ALA A 1 87 ? 0.803 -2.138 -19.352 1.00 91.31 87 ALA A CA 1
ATOM 622 C C . ALA A 1 87 ? 0.551 -1.350 -18.054 1.00 91.31 87 ALA A C 1
ATOM 624 O O . ALA A 1 87 ? 0.113 -0.199 -18.096 1.00 91.31 87 ALA A O 1
ATOM 625 N N . ILE A 1 88 ? 0.841 -1.971 -16.915 1.00 88.50 88 ILE A N 1
ATOM 626 C CA . ILE A 1 88 ? 0.744 -1.373 -15.585 1.00 88.50 88 ILE A CA 1
ATOM 627 C C . ILE A 1 88 ? 2.157 -1.063 -15.117 1.00 88.50 88 ILE A C 1
ATOM 629 O O . ILE A 1 88 ? 2.959 -1.970 -14.908 1.00 88.50 88 ILE A O 1
ATOM 633 N N . THR A 1 89 ? 2.452 0.223 -14.964 1.00 90.88 89 THR A N 1
ATOM 634 C CA . THR A 1 89 ? 3.751 0.736 -14.501 1.00 90.88 89 THR A CA 1
ATOM 635 C C . THR A 1 89 ? 3.727 1.155 -13.037 1.00 90.88 89 THR A C 1
ATOM 637 O O . THR A 1 89 ? 4.772 1.447 -12.468 1.00 90.88 89 THR A O 1
ATOM 640 N N . ARG A 1 90 ? 2.541 1.212 -12.421 1.00 87.06 90 ARG A N 1
ATOM 641 C CA . ARG A 1 90 ? 2.358 1.690 -11.053 1.00 87.06 90 ARG A CA 1
ATOM 642 C C . ARG A 1 90 ? 1.164 1.017 -10.389 1.00 87.06 90 ARG A C 1
ATOM 644 O O . ARG A 1 90 ? 0.105 0.908 -11.006 1.00 87.06 90 ARG A O 1
ATOM 651 N N . ILE A 1 91 ? 1.323 0.592 -9.137 1.00 85.94 91 ILE A N 1
ATOM 652 C CA . ILE A 1 91 ? 0.273 -0.064 -8.343 1.00 85.94 91 ILE A CA 1
ATOM 653 C C . ILE A 1 91 ? 0.181 0.597 -6.967 1.00 85.94 91 ILE A C 1
ATOM 655 O O . ILE A 1 91 ? 1.190 0.777 -6.294 1.00 85.94 91 ILE A O 1
ATOM 659 N N . ALA A 1 92 ? -1.036 0.924 -6.531 1.00 85.81 92 ALA A N 1
ATOM 660 C CA . ALA A 1 92 ? -1.303 1.264 -5.137 1.00 85.81 92 ALA A CA 1
ATOM 661 C C . ALA A 1 92 ? -1.474 -0.035 -4.334 1.00 85.81 92 ALA A C 1
ATOM 663 O O . ALA A 1 92 ? -2.392 -0.815 -4.596 1.00 85.81 92 ALA A O 1
ATOM 664 N N . LEU A 1 93 ? -0.568 -0.285 -3.389 1.00 83.25 93 LEU A N 1
ATOM 665 C CA . LEU A 1 93 ? -0.603 -1.423 -2.480 1.00 83.25 93 LEU A CA 1
ATOM 666 C C . LEU A 1 93 ? -1.193 -0.965 -1.137 1.00 83.25 93 LEU A C 1
ATOM 668 O O . LEU A 1 93 ? -0.560 -0.163 -0.445 1.00 83.25 93 LEU A O 1
ATOM 672 N N . PRO A 1 94 ? -2.375 -1.466 -0.735 1.00 83.56 94 PRO A N 1
ATOM 673 C CA . PRO A 1 94 ? -2.970 -1.093 0.539 1.00 83.56 94 PRO A CA 1
ATOM 674 C C . PRO A 1 94 ? -2.040 -1.386 1.712 1.00 83.56 94 PRO A C 1
ATOM 676 O O . PRO A 1 94 ? -1.434 -2.456 1.760 1.00 83.56 94 PRO A O 1
ATOM 679 N N . ALA A 1 95 ? -1.959 -0.478 2.686 1.00 76.31 95 ALA A N 1
ATOM 680 C CA . ALA A 1 95 ? -1.004 -0.585 3.795 1.00 76.31 95 ALA A CA 1
ATOM 681 C C . ALA A 1 95 ? -1.082 -1.926 4.556 1.00 76.31 95 ALA A C 1
ATOM 683 O O . ALA A 1 95 ? -0.065 -2.482 4.954 1.00 76.31 95 ALA A O 1
ATOM 684 N N . TRP A 1 96 ? -2.281 -2.499 4.700 1.00 79.38 96 TRP A N 1
ATOM 685 C CA . TRP A 1 96 ? -2.499 -3.798 5.352 1.00 79.38 96 TRP A CA 1
ATOM 686 C C . TRP A 1 96 ? -2.008 -5.003 4.524 1.00 79.38 96 TRP A C 1
ATOM 688 O O . TRP A 1 96 ? -1.767 -6.083 5.069 1.00 79.38 96 TRP A O 1
ATOM 698 N N . MET A 1 97 ? -1.842 -4.837 3.208 1.00 83.69 97 MET A N 1
ATOM 699 C CA . MET A 1 97 ? -1.223 -5.834 2.333 1.00 83.69 97 MET A CA 1
ATOM 700 C C . MET A 1 97 ? 0.307 -5.753 2.348 1.00 83.69 97 MET A C 1
ATOM 702 O O . MET A 1 97 ? 0.948 -6.725 1.948 1.00 83.69 97 MET A O 1
ATOM 706 N N . VAL A 1 98 ? 0.901 -4.657 2.831 1.00 84.62 98 VAL A N 1
ATOM 707 C CA . VAL A 1 98 ? 2.358 -4.489 2.903 1.00 84.62 98 VAL A CA 1
ATOM 708 C C . VAL A 1 98 ? 2.933 -5.422 3.976 1.00 84.62 98 VAL A C 1
ATOM 710 O O . VAL A 1 98 ? 2.455 -5.480 5.108 1.00 84.62 98 VAL A O 1
ATOM 713 N N . GLY A 1 99 ? 3.936 -6.217 3.598 1.00 82.06 99 GLY A N 1
ATOM 714 C CA . GLY A 1 99 ? 4.668 -7.093 4.515 1.00 82.06 99 GLY A CA 1
ATOM 715 C C . GLY A 1 99 ? 5.822 -6.378 5.213 1.00 82.06 99 GLY A C 1
ATOM 716 O O . GLY A 1 99 ? 5.902 -5.153 5.220 1.00 82.06 99 GLY A O 1
ATOM 717 N N . ARG A 1 100 ? 6.766 -7.149 5.764 1.00 79.50 100 ARG A N 1
ATOM 718 C CA . ARG A 1 100 ? 8.080 -6.587 6.099 1.00 79.50 100 ARG A CA 1
ATOM 719 C C . ARG A 1 100 ? 8.809 -6.303 4.790 1.00 79.50 100 ARG A C 1
ATOM 721 O O . ARG A 1 100 ? 8.970 -7.209 3.978 1.00 79.50 100 ARG A O 1
ATOM 728 N N . VAL A 1 101 ? 9.195 -5.051 4.599 1.00 80.12 101 VAL A N 1
ATOM 729 C CA . VAL A 1 101 ? 9.887 -4.555 3.409 1.00 80.12 101 VAL A CA 1
ATOM 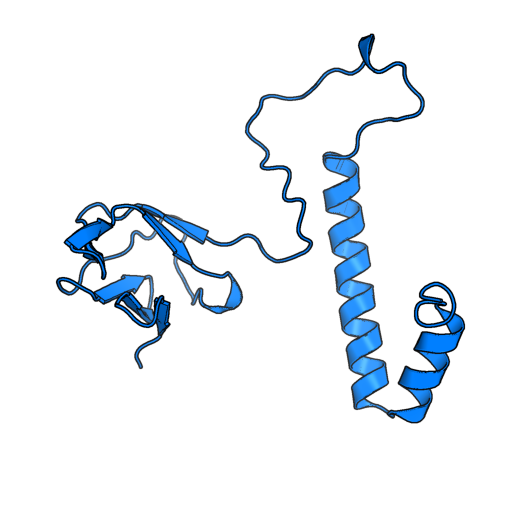730 C C . VAL A 1 101 ? 11.000 -3.642 3.906 1.00 80.12 101 VAL A C 1
ATOM 732 O O . VAL A 1 101 ? 10.761 -2.821 4.800 1.00 80.12 101 VAL A O 1
ATOM 735 N N . ALA A 1 102 ? 12.217 -3.808 3.392 1.00 72.75 102 ALA A N 1
ATOM 736 C CA . ALA A 1 102 ? 13.316 -2.923 3.761 1.00 72.75 102 ALA A CA 1
ATOM 737 C C . ALA A 1 102 ? 13.100 -1.517 3.161 1.00 72.75 102 ALA A C 1
ATOM 739 O O . ALA A 1 102 ? 12.490 -1.387 2.096 1.00 72.75 102 ALA A O 1
ATOM 740 N N . PRO A 1 103 ? 13.590 -0.440 3.802 1.00 70.62 103 PRO A N 1
ATOM 741 C CA . PRO A 1 103 ? 13.510 0.897 3.221 1.00 70.62 103 PRO A CA 1
ATOM 742 C C . PRO A 1 103 ? 14.137 0.934 1.820 1.00 70.62 103 PRO A C 1
ATOM 744 O O . PRO A 1 103 ? 15.296 0.564 1.652 1.00 70.62 103 PRO A O 1
ATOM 747 N N . GLY A 1 104 ? 13.370 1.381 0.824 1.00 68.50 104 GLY A N 1
ATOM 748 C CA . GLY A 1 104 ? 13.827 1.482 -0.567 1.00 68.50 104 GLY A CA 1
ATOM 749 C C . GLY A 1 104 ? 13.856 0.164 -1.346 1.00 68.50 104 GLY A C 1
ATOM 750 O O . GLY A 1 104 ? 14.337 0.149 -2.475 1.00 68.50 104 GLY A O 1
ATOM 751 N N . GLU A 1 105 ? 13.352 -0.935 -0.783 1.00 76.00 105 GLU A N 1
ATOM 752 C CA . GLU A 1 105 ? 13.232 -2.193 -1.516 1.00 76.00 105 GLU A CA 1
ATOM 753 C C . GLU A 1 105 ? 12.226 -2.058 -2.671 1.00 76.00 105 GLU A C 1
ATOM 755 O O . GLU A 1 105 ? 11.081 -1.643 -2.479 1.00 76.00 105 GLU A O 1
ATOM 760 N N . ALA A 1 106 ? 12.674 -2.402 -3.880 1.00 81.31 106 ALA A N 1
ATOM 761 C CA . ALA A 1 106 ? 11.891 -2.275 -5.101 1.00 81.31 106 ALA A CA 1
ATOM 762 C C . ALA A 1 106 ? 11.077 -3.550 -5.393 1.00 81.31 106 ALA A C 1
ATOM 764 O O . ALA A 1 106 ? 11.528 -4.660 -5.092 1.00 81.31 106 ALA A O 1
ATOM 765 N N . PRO A 1 107 ? 9.888 -3.430 -6.013 1.00 89.69 107 PRO A N 1
ATOM 766 C CA . PRO A 1 107 ? 9.118 -4.589 -6.437 1.00 89.69 107 PRO A CA 1
ATOM 767 C C . PRO A 1 107 ? 9.823 -5.338 -7.577 1.00 89.69 107 PRO A C 1
ATOM 769 O O . PRO A 1 107 ? 10.222 -4.751 -8.581 1.00 89.69 107 PRO A O 1
ATOM 772 N N . VAL A 1 108 ? 9.910 -6.662 -7.459 1.00 92.06 108 VAL A N 1
ATOM 773 C CA . VAL A 1 108 ? 10.505 -7.543 -8.473 1.00 92.06 108 VAL A CA 1
ATOM 774 C C . VAL A 1 108 ? 9.401 -8.210 -9.283 1.00 92.06 108 VAL A C 1
ATOM 776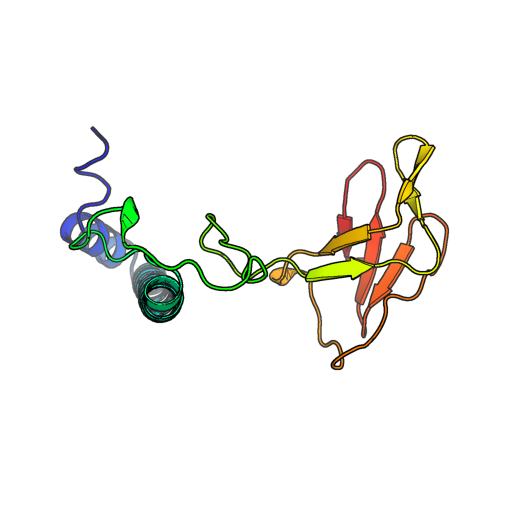 O O . VAL A 1 108 ? 8.564 -8.926 -8.729 1.00 92.06 108 VAL A O 1
ATOM 779 N N . ARG A 1 109 ? 9.396 -8.017 -10.604 1.00 94.38 109 ARG A N 1
ATOM 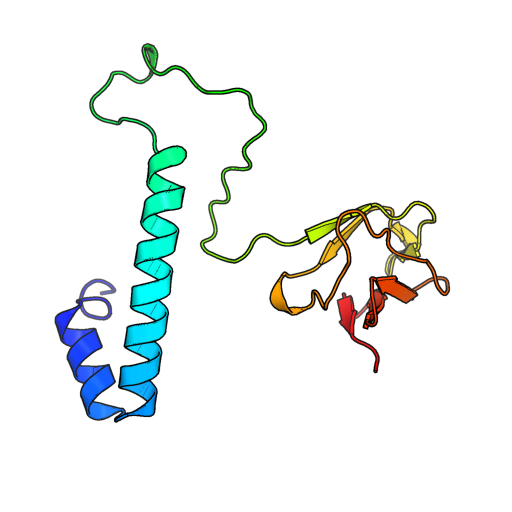780 C CA . ARG A 1 109 ? 8.473 -8.726 -11.501 1.00 94.38 109 ARG A CA 1
ATOM 781 C C . ARG A 1 109 ? 8.816 -10.217 -11.544 1.00 94.38 109 ARG A C 1
ATOM 783 O O . ARG A 1 109 ? 9.965 -10.586 -11.760 1.00 94.38 109 ARG A O 1
ATOM 790 N N . LEU A 1 110 ? 7.804 -11.064 -11.374 1.00 94.19 110 LEU A N 1
ATOM 791 C CA . LEU A 1 110 ? 7.925 -12.521 -11.480 1.00 94.19 110 LEU A CA 1
ATOM 792 C C . LEU A 1 110 ? 7.421 -13.028 -12.838 1.00 94.19 110 LEU A C 1
ATOM 794 O O . LEU A 1 110 ? 8.028 -13.925 -13.414 1.00 94.19 110 LEU A O 1
ATOM 798 N N . ASP A 1 111 ? 6.321 -12.461 -13.342 1.00 93.50 111 ASP A N 1
ATOM 799 C CA . ASP A 1 111 ? 5.797 -12.695 -14.693 1.00 93.50 111 ASP A CA 1
ATOM 800 C C . ASP A 1 111 ? 4.855 -11.558 -15.136 1.00 93.50 111 ASP A C 1
ATOM 802 O O . ASP A 1 111 ? 4.930 -10.449 -14.616 1.00 93.50 111 ASP A O 1
ATOM 806 N N . ASP A 1 112 ? 3.991 -11.801 -16.123 1.00 91.69 112 ASP A N 1
ATOM 807 C CA . ASP A 1 112 ? 3.053 -10.819 -16.679 1.00 91.69 112 ASP A CA 1
ATOM 808 C C . ASP A 1 112 ? 2.046 -10.261 -15.673 1.00 91.69 112 ASP A C 1
ATOM 810 O O . ASP A 1 112 ? 1.605 -9.128 -15.836 1.00 91.69 112 ASP A O 1
ATOM 814 N N . HIS A 1 113 ? 1.698 -11.004 -14.626 1.00 92.88 113 HIS A N 1
ATOM 815 C CA . HIS A 1 113 ? 0.673 -10.591 -13.664 1.00 92.88 113 HIS A CA 1
ATOM 816 C C . HIS A 1 113 ? 1.157 -10.639 -12.217 1.00 92.88 113 HIS A C 1
ATOM 818 O O . HIS A 1 113 ? 0.410 -10.266 -11.314 1.00 92.88 113 HIS A O 1
ATOM 824 N N . ARG A 1 114 ? 2.383 -11.105 -11.964 1.00 94.94 114 ARG A N 1
ATOM 825 C CA . ARG A 1 114 ? 2.914 -11.314 -10.617 1.00 94.94 114 ARG A CA 1
ATOM 826 C C . ARG A 1 114 ? 4.158 -10.491 -10.348 1.00 94.94 114 ARG A C 1
ATOM 828 O O . ARG A 1 114 ? 5.053 -10.373 -11.185 1.00 94.94 114 ARG A O 1
ATOM 835 N N . PHE A 1 115 ? 4.246 -10.005 -9.118 1.00 94.62 115 PHE A N 1
ATOM 836 C CA . PHE A 1 115 ? 5.424 -9.335 -8.582 1.00 94.62 115 PHE A CA 1
ATOM 837 C C . PHE A 1 115 ? 5.632 -9.708 -7.111 1.00 94.62 115 PHE A C 1
ATOM 839 O O . PHE A 1 115 ? 4.731 -10.232 -6.451 1.00 94.62 115 PHE A O 1
ATOM 846 N N . GLN A 1 116 ? 6.829 -9.453 -6.603 1.00 94.69 116 GLN A N 1
ATOM 847 C CA . GLN A 1 116 ? 7.220 -9.674 -5.217 1.00 94.69 116 GLN A CA 1
ATOM 848 C C . GLN A 1 116 ? 7.707 -8.361 -4.601 1.00 94.69 116 GLN A C 1
ATOM 850 O O . GLN A 1 116 ? 8.365 -7.576 -5.276 1.00 94.69 116 GLN A O 1
ATOM 855 N N . LEU A 1 117 ? 7.389 -8.135 -3.327 1.00 89.38 117 LEU A N 1
ATOM 856 C CA . LEU A 1 117 ? 7.940 -7.047 -2.518 1.00 89.38 117 LEU A CA 1
ATOM 857 C C . LEU A 1 117 ? 8.218 -7.589 -1.113 1.00 89.38 117 LEU A C 1
ATOM 859 O O . LEU A 1 117 ? 7.290 -8.087 -0.459 1.00 89.38 117 LEU A O 1
ATOM 863 N N . GLY A 1 118 ? 9.469 -7.521 -0.655 1.00 88.81 118 GLY A N 1
ATOM 864 C CA . GLY A 1 118 ? 9.888 -8.234 0.546 1.00 88.81 118 GLY A CA 1
ATOM 865 C C . GLY A 1 118 ? 9.679 -9.736 0.381 1.00 88.81 118 GL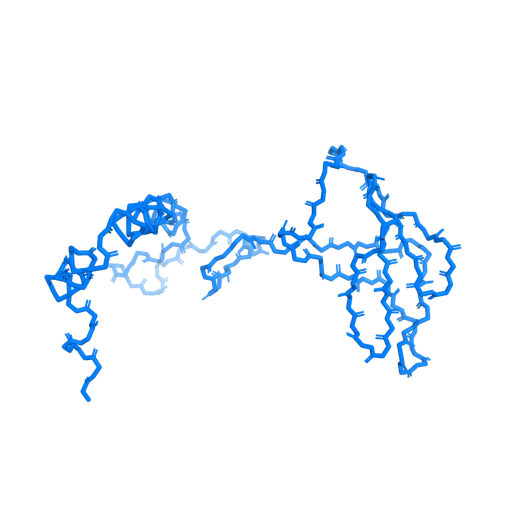Y A C 1
ATOM 866 O O . GLY A 1 118 ? 9.985 -10.348 -0.647 1.00 88.81 118 GLY A O 1
ATOM 867 N N . GLU A 1 119 ? 9.057 -10.329 1.392 1.00 87.44 119 GLU A N 1
ATOM 868 C CA . GLU A 1 119 ? 8.721 -11.756 1.420 1.00 87.44 119 GLU A CA 1
ATOM 869 C C . GLU A 1 119 ? 7.361 -12.076 0.776 1.00 87.44 119 GLU A C 1
ATOM 871 O O . GLU A 1 119 ? 6.981 -13.241 0.663 1.00 87.44 119 GLU A O 1
ATOM 876 N N . ARG A 1 120 ? 6.588 -11.060 0.366 1.00 91.69 120 ARG A N 1
ATOM 877 C CA . ARG A 1 120 ? 5.217 -11.250 -0.125 1.00 91.69 120 ARG A CA 1
ATOM 878 C C . ARG A 1 120 ? 5.154 -11.246 -1.641 1.00 91.69 120 ARG A C 1
ATOM 880 O O . ARG A 1 120 ? 5.736 -10.387 -2.302 1.00 91.69 120 ARG A O 1
ATOM 887 N N . ARG A 1 121 ? 4.367 -12.173 -2.184 1.00 95.75 121 ARG A N 1
ATOM 888 C CA . ARG A 1 121 ? 4.056 -12.261 -3.612 1.00 95.75 121 ARG A CA 1
ATOM 889 C C . ARG A 1 121 ? 2.639 -11.787 -3.870 1.00 95.75 121 ARG A C 1
ATOM 891 O O . ARG A 1 121 ? 1.724 -12.069 -3.096 1.00 95.75 121 ARG A O 1
ATOM 898 N N . TYR A 1 122 ? 2.459 -11.112 -4.992 1.00 94.50 122 TYR A N 1
ATOM 899 C CA . TYR A 1 122 ? 1.188 -10.538 -5.397 1.00 94.50 122 TYR A CA 1
ATOM 900 C C . TYR A 1 122 ? 0.841 -10.962 -6.815 1.00 94.50 122 TYR A C 1
ATOM 902 O O . TYR A 1 122 ? 1.720 -11.241 -7.631 1.00 94.50 122 TYR A O 1
ATOM 910 N N . VAL A 1 123 ? -0.457 -10.991 -7.099 1.00 94.69 123 VAL A N 1
ATOM 911 C CA . VAL A 1 123 ? -1.006 -11.095 -8.449 1.00 94.69 123 VAL A CA 1
ATOM 912 C C . VAL A 1 123 ? -1.919 -9.902 -8.703 1.00 94.69 123 VAL A C 1
ATOM 914 O O . VAL A 1 123 ? -2.713 -9.538 -7.833 1.00 94.69 123 VAL A O 1
ATOM 917 N N . TYR A 1 124 ? -1.795 -9.300 -9.881 1.00 92.12 124 TYR A N 1
ATOM 918 C CA . TYR A 1 124 ? -2.678 -8.260 -10.385 1.00 92.12 124 TYR A CA 1
ATOM 919 C C . TYR A 1 124 ? -3.272 -8.707 -11.721 1.00 92.12 124 TYR A C 1
ATOM 921 O O . TYR A 1 124 ? -2.590 -8.745 -12.743 1.00 92.12 124 TYR A O 1
ATOM 929 N N . ASP A 1 125 ? -4.548 -9.081 -11.689 1.00 88.25 125 ASP A N 1
ATOM 930 C CA . ASP A 1 125 ? -5.294 -9.578 -12.844 1.00 88.25 125 ASP A CA 1
ATOM 931 C C . ASP A 1 125 ? -6.723 -9.002 -12.859 1.00 88.25 125 ASP A C 1
ATOM 933 O O . ASP A 1 125 ? -7.012 -8.001 -12.200 1.00 88.25 125 ASP A O 1
ATOM 937 N N . GLN A 1 126 ? -7.632 -9.607 -13.633 1.00 86.81 126 GLN A N 1
ATOM 938 C CA . GLN A 1 126 ? -9.021 -9.146 -13.781 1.00 86.81 126 GLN A CA 1
ATOM 939 C C . GLN A 1 126 ? -9.814 -9.104 -12.463 1.00 86.81 126 GLN A C 1
ATOM 941 O O . GLN A 1 126 ? -10.856 -8.459 -12.394 1.00 86.81 126 GLN A O 1
ATOM 946 N N . TRP A 1 127 ? -9.320 -9.758 -11.412 1.00 87.38 127 TRP A N 1
ATOM 947 C CA . TRP A 1 127 ? -9.911 -9.763 -10.076 1.00 87.38 127 TRP A CA 1
ATOM 948 C C . TRP A 1 127 ? -9.262 -8.748 -9.125 1.00 87.38 127 TRP A C 1
ATOM 950 O O . TRP A 1 127 ? -9.569 -8.740 -7.933 1.00 87.38 127 TRP A O 1
ATOM 960 N N . GLY A 1 128 ? -8.357 -7.911 -9.630 1.00 87.94 128 GLY A N 1
ATOM 961 C CA . GLY A 1 128 ? -7.614 -6.930 -8.850 1.00 87.94 128 GLY A CA 1
ATOM 962 C C . GLY A 1 128 ? -6.367 -7.501 -8.173 1.00 87.94 128 GLY A C 1
ATOM 963 O O . GLY A 1 128 ? -5.839 -8.548 -8.549 1.00 87.94 128 GLY A O 1
ATOM 964 N N . LEU A 1 129 ? -5.872 -6.760 -7.179 1.00 91.19 129 LEU A N 1
ATOM 965 C CA . LEU A 1 129 ? -4.648 -7.073 -6.444 1.00 91.19 129 LEU A CA 1
ATOM 966 C C . LEU A 1 129 ? -4.917 -8.091 -5.334 1.00 91.19 129 LEU A C 1
ATOM 968 O O . LEU A 1 129 ? -5.812 -7.898 -4.512 1.00 91.19 129 LEU A O 1
ATOM 972 N N . ARG A 1 130 ? -4.125 -9.166 -5.282 1.00 94.12 130 ARG A N 1
ATOM 973 C CA . ARG A 1 130 ? -4.235 -10.210 -4.250 1.00 94.12 130 ARG A CA 1
ATOM 974 C C . ARG A 1 130 ? -2.864 -10.711 -3.822 1.00 94.12 130 ARG A C 1
ATOM 976 O O . ARG A 1 130 ? -1.966 -10.825 -4.651 1.00 94.12 130 ARG A O 1
ATOM 983 N N . GLN A 1 131 ? -2.730 -11.086 -2.553 1.00 91.88 131 GLN A N 1
ATOM 984 C CA . GLN A 1 131 ? -1.545 -11.779 -2.048 1.00 91.88 131 GLN A CA 1
ATOM 985 C C . GLN A 1 131 ? -1.595 -13.271 -2.426 1.00 91.88 131 GLN A C 1
ATOM 987 O O . GLN A 1 131 ? -2.642 -13.914 -2.324 1.00 91.88 131 GLN A O 1
ATOM 992 N N . LYS A 1 132 ? -0.463 -13.829 -2.859 1.00 85.19 132 LYS A N 1
ATOM 993 C CA . LYS A 1 132 ? -0.249 -15.265 -3.078 1.00 85.19 132 LYS A CA 1
ATOM 994 C C . LYS A 1 132 ? 0.737 -15.781 -2.025 1.00 85.19 132 LYS A C 1
ATOM 996 O O . LYS A 1 132 ? 1.766 -15.145 -1.805 1.00 85.19 132 LYS A O 1
ATOM 1001 N N . GLY A 1 133 ? 0.363 -16.878 -1.360 1.00 72.25 133 GLY A N 1
ATOM 1002 C CA . GLY A 1 133 ? 1.206 -17.590 -0.391 1.00 72.25 133 GLY A CA 1
ATOM 1003 C C . GLY A 1 133 ? 2.384 -18.300 -1.037 1.00 72.25 133 GLY A C 1
ATOM 1004 O O . GLY A 1 133 ? 2.327 -18.543 -2.267 1.00 72.25 133 GLY A O 1
#

pLDDT: mean 71.38, std 17.5, range [33.81, 95.75]

Secondary structure (DSSP, 8-state):
--TTTS-HHHHHHHHHHTHHHHHHHHHHHHHHHHHHHHHHHHH---TTS-GGGPPPPPTTS----S-SPPPEEEEEEEEEE-TTSSEEEEEEE-GGG--S--TTPPPEE-SSSEEEETTEEEEEETTEEEEE-

Radius of gyration: 20.92 Å; chains: 1; bounding box: 45×53×50 Å

Foldseek 3Di:
DVVVCPDPVNLVVVLVVVPDVSVVVVVVVVVLVVVVVVVCVVQDDPPVDDPVPDDDDPPPPPPPPDSFDAFDKAAAPDWAQAQVRDTHGIDGHHPVNDDDAPVPFHWADPHRFWIDGDPWIWGQYPVGIDTDD

Sequence (133 aa):
MVEGALHPEALAGVAREGGAAWINHAAERAGGTLAEGQAATRIALDLSQRFTTLVFGEAGEAAATRLGARDLLLDLETPLAGPFGRAITRIALPAWMVGRVAPGEAPVRLDDHRFQLGERRYVYDQWGLRQKG